Protein AF-A0A9Q8Q3H0-F1 (afdb_monomer_lite)

Radius of gyration: 22.7 Å; chains: 1; bounding box: 38×56×88 Å

Organism: NCBI:txid158849

Structure (mmCIF, N/CA/C/O backbone):
data_AF-A0A9Q8Q3H0-F1
#
_entry.id   AF-A0A9Q8Q3H0-F1
#
loop_
_atom_site.group_PDB
_atom_site.id
_atom_site.type_symbol
_atom_site.label_atom_id
_atom_site.label_alt_id
_atom_site.label_comp_id
_atom_site.label_asym_id
_atom_site.label_entity_id
_atom_site.label_seq_id
_atom_site.pdbx_PDB_ins_code
_atom_site.Cartn_x
_atom_site.Cartn_y
_atom_site.Cartn_z
_atom_site.occupancy
_atom_site.B_iso_or_equiv
_atom_site.auth_seq_id
_atom_site.auth_comp_id
_atom_site.auth_asym_id
_atom_site.auth_atom_id
_atom_site.pdbx_PDB_model_num
ATOM 1 N N . MET A 1 1 ? 12.798 44.091 -53.117 1.00 42.78 1 MET A N 1
ATOM 2 C CA . MET A 1 1 ? 12.498 42.776 -52.511 1.00 42.78 1 MET A CA 1
ATOM 3 C C . MET A 1 1 ? 13.796 41.970 -52.462 1.00 42.78 1 MET A C 1
ATOM 5 O O . MET A 1 1 ? 14.326 41.634 -53.510 1.00 42.78 1 MET A O 1
ATOM 9 N N . LYS A 1 2 ? 14.387 41.772 -51.277 1.00 35.53 2 LYS A N 1
ATOM 10 C CA . LYS A 1 2 ? 15.584 40.936 -51.060 1.00 35.53 2 LYS A CA 1
ATOM 11 C C . LYS A 1 2 ? 15.310 40.082 -49.825 1.00 35.53 2 LYS A C 1
ATOM 13 O O . LYS A 1 2 ? 15.190 40.628 -48.737 1.00 35.53 2 LYS A O 1
ATOM 18 N N . LEU A 1 3 ? 15.187 38.774 -50.014 1.00 43.53 3 LEU A N 1
ATOM 19 C CA . LEU A 1 3 ? 15.157 37.779 -48.945 1.00 43.53 3 LEU A CA 1
ATOM 20 C C . LEU A 1 3 ? 16.551 37.157 -48.869 1.00 43.53 3 LEU A C 1
ATOM 22 O O . LEU A 1 3 ? 17.038 36.614 -49.859 1.00 43.53 3 LEU A O 1
ATOM 26 N N . LYS A 1 4 ? 17.203 37.269 -47.711 1.00 46.66 4 LYS A N 1
ATOM 27 C CA . LYS A 1 4 ? 18.434 36.547 -47.386 1.00 46.66 4 LYS A CA 1
ATOM 28 C C . LYS A 1 4 ? 18.240 35.844 -46.042 1.00 46.66 4 LYS A C 1
ATOM 30 O O . LYS A 1 4 ? 18.245 36.477 -44.996 1.00 46.66 4 LYS A O 1
ATOM 35 N N . ASN A 1 5 ? 17.931 34.552 -46.163 1.00 45.78 5 ASN A N 1
ATOM 36 C CA . ASN A 1 5 ? 18.303 33.433 -45.294 1.00 45.78 5 ASN A CA 1
ATOM 37 C C . ASN A 1 5 ? 18.752 33.748 -43.853 1.00 45.78 5 ASN A C 1
ATOM 39 O O . ASN A 1 5 ? 19.933 33.943 -43.580 1.00 45.78 5 ASN A O 1
ATOM 43 N N . ASN A 1 6 ? 17.816 33.620 -42.908 1.00 42.53 6 ASN A N 1
ATOM 44 C CA . ASN A 1 6 ? 18.158 33.364 -41.511 1.00 42.53 6 ASN A CA 1
ATOM 45 C C . ASN A 1 6 ? 18.652 31.916 -41.376 1.00 42.53 6 ASN A C 1
ATOM 47 O O . ASN A 1 6 ? 17.885 30.969 -41.546 1.00 42.53 6 ASN A O 1
ATOM 51 N N . SER A 1 7 ? 19.939 31.758 -41.074 1.00 42.19 7 SER A N 1
ATOM 52 C CA . SER A 1 7 ? 20.530 30.489 -40.654 1.00 42.19 7 SER A CA 1
ATOM 53 C C . SER A 1 7 ? 19.960 30.104 -39.286 1.00 42.19 7 SER A C 1
ATOM 55 O O . SER A 1 7 ? 20.221 30.781 -38.291 1.00 42.19 7 SER A O 1
ATOM 57 N N . LEU A 1 8 ? 19.153 29.044 -39.227 1.00 47.84 8 LEU A N 1
ATOM 58 C CA . LEU A 1 8 ? 18.731 28.441 -37.966 1.00 47.84 8 LEU A CA 1
ATOM 59 C C . LEU A 1 8 ? 19.857 27.517 -37.497 1.00 47.84 8 LEU A C 1
ATOM 61 O O . LEU A 1 8 ? 20.054 26.438 -38.051 1.00 47.84 8 LEU A O 1
ATOM 65 N N . ASN A 1 9 ? 20.605 27.947 -36.481 1.00 50.81 9 ASN A N 1
ATOM 66 C CA . ASN A 1 9 ? 21.521 27.070 -35.758 1.00 50.81 9 ASN A CA 1
ATOM 67 C C . ASN A 1 9 ? 20.692 26.023 -35.001 1.00 50.81 9 ASN A C 1
ATOM 69 O O . ASN A 1 9 ? 20.228 26.268 -33.890 1.00 50.81 9 ASN A O 1
ATOM 73 N N . ALA A 1 10 ? 20.495 24.856 -35.612 1.00 40.59 10 ALA A N 1
ATOM 74 C CA . ALA A 1 10 ? 19.969 23.677 -34.940 1.00 40.59 10 ALA A CA 1
ATOM 75 C C . ALA A 1 10 ? 21.085 23.051 -34.088 1.00 40.59 10 ALA A C 1
ATOM 77 O O . ALA A 1 10 ? 21.694 22.052 -34.464 1.00 40.59 10 ALA A O 1
ATOM 78 N N . ALA A 1 11 ? 21.388 23.662 -32.941 1.00 46.56 11 ALA A N 1
ATOM 79 C CA . ALA A 1 11 ? 22.095 22.956 -31.882 1.00 46.56 11 ALA A CA 1
ATOM 80 C C . ALA A 1 11 ? 21.116 21.920 -31.317 1.00 46.56 11 ALA A C 1
ATOM 82 O O . ALA A 1 11 ? 20.125 22.269 -30.677 1.00 46.56 11 ALA A O 1
ATOM 83 N N . GLY A 1 12 ? 21.348 20.650 -31.647 1.0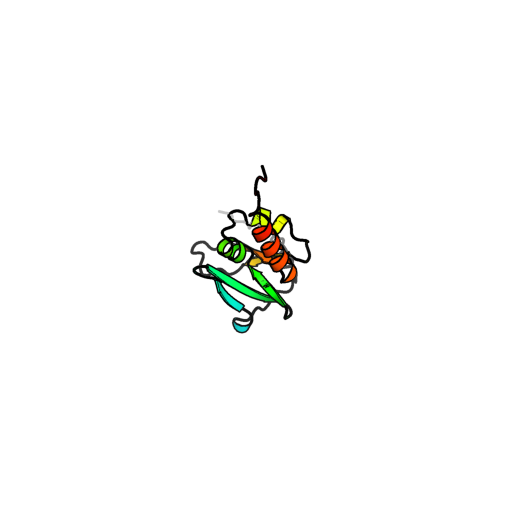0 42.72 12 GLY A N 1
ATOM 84 C CA . GLY A 1 12 ? 20.545 19.540 -31.158 1.00 42.72 12 GLY A CA 1
ATOM 85 C C . GLY A 1 12 ? 20.544 19.524 -29.634 1.00 42.72 12 GLY A C 1
ATOM 86 O O . GLY A 1 12 ? 21.590 19.372 -29.006 1.00 42.72 12 GLY A O 1
ATOM 87 N N . PHE A 1 13 ? 19.366 19.657 -29.035 1.00 47.78 13 PHE A N 1
ATOM 88 C CA . PHE A 1 13 ? 19.184 19.252 -27.653 1.00 47.78 13 PHE A CA 1
ATOM 89 C C . PHE A 1 13 ? 19.207 17.728 -27.655 1.00 47.78 13 PHE A C 1
ATOM 91 O O . PHE A 1 13 ? 18.266 17.087 -28.124 1.00 47.78 13 PHE A O 1
ATOM 98 N N . ALA A 1 14 ? 20.316 17.146 -27.195 1.00 52.56 14 ALA A N 1
ATOM 99 C CA . ALA A 1 14 ? 20.347 15.736 -26.851 1.00 52.56 14 ALA A CA 1
ATOM 100 C C . ALA A 1 14 ? 19.155 15.475 -25.925 1.00 52.56 14 ALA A C 1
ATOM 102 O O . ALA A 1 14 ? 19.041 16.091 -24.863 1.00 52.56 14 ALA A O 1
ATOM 103 N N . HIS A 1 15 ? 18.242 14.608 -26.363 1.00 45.47 15 HIS A N 1
ATOM 104 C CA . HIS A 1 15 ? 17.193 14.085 -25.502 1.00 45.47 15 HIS A CA 1
ATOM 105 C C . HIS A 1 15 ? 17.876 13.584 -24.217 1.00 45.47 15 HIS A C 1
ATOM 107 O O . HIS A 1 15 ? 18.887 12.877 -24.332 1.00 45.47 15 HIS A O 1
ATOM 113 N N . PRO A 1 16 ? 17.407 13.965 -23.013 1.00 48.00 16 PRO A N 1
ATOM 114 C CA . PRO A 1 16 ? 17.986 13.449 -21.783 1.00 48.00 16 PRO A CA 1
ATOM 115 C C . PRO A 1 16 ? 17.954 11.928 -21.880 1.00 48.00 16 PRO A C 1
ATOM 117 O O . PRO A 1 16 ? 16.918 11.361 -22.235 1.00 48.00 16 PRO A O 1
ATOM 120 N N . LYS A 1 17 ? 19.111 11.289 -21.660 1.00 44.69 17 LYS A N 1
ATOM 121 C CA . LYS A 1 17 ? 19.222 9.831 -21.656 1.00 44.69 17 LYS A CA 1
ATOM 122 C C . LYS A 1 17 ? 18.120 9.317 -20.740 1.00 44.69 17 LYS A C 1
ATOM 124 O O . LYS A 1 17 ? 18.145 9.608 -19.546 1.00 44.69 17 LYS A O 1
ATOM 129 N N . PHE A 1 18 ? 17.128 8.649 -21.324 1.00 44.12 18 PHE A N 1
ATOM 130 C CA . PHE A 1 18 ? 16.122 7.927 -20.567 1.00 44.12 18 PHE A CA 1
ATOM 131 C C . PHE A 1 18 ? 16.921 6.918 -19.757 1.00 44.12 18 PHE A C 1
ATOM 133 O O . PHE A 1 18 ? 17.573 6.052 -20.339 1.00 44.12 18 PHE A O 1
ATOM 140 N N . SER A 1 19 ? 17.011 7.148 -18.448 1.00 50.81 19 SER A N 1
ATOM 141 C CA . SER A 1 19 ? 17.683 6.235 -17.541 1.00 50.81 19 SER A CA 1
ATOM 142 C C . SER A 1 19 ? 17.108 4.855 -17.811 1.00 50.81 19 SER A C 1
ATOM 144 O O . SER A 1 19 ? 15.889 4.679 -17.764 1.00 50.81 19 SER A O 1
ATOM 146 N N . GLU A 1 20 ? 17.981 3.907 -18.132 1.00 52.84 20 GLU A N 1
ATOM 147 C CA . GLU A 1 20 ? 17.684 2.479 -18.204 1.00 52.84 20 GLU A CA 1
ATOM 148 C C . GLU A 1 20 ? 17.396 1.962 -16.785 1.00 52.84 20 GLU A C 1
ATOM 150 O O . GLU A 1 20 ? 18.037 1.046 -16.286 1.00 52.84 20 GLU A O 1
ATOM 155 N N . GLU A 1 21 ? 16.448 2.589 -16.091 1.00 59.34 21 GLU A N 1
ATOM 156 C CA . GLU A 1 21 ? 15.786 1.947 -14.973 1.00 59.34 21 GLU A CA 1
ATOM 157 C C . GLU A 1 21 ? 15.003 0.778 -15.573 1.00 59.34 21 GLU A C 1
ATOM 159 O O . GLU A 1 21 ? 14.388 0.949 -16.637 1.00 59.34 21 GLU A O 1
ATOM 164 N N . PRO A 1 22 ? 15.033 -0.410 -14.950 1.00 45.19 22 PRO A N 1
ATOM 165 C CA . PRO A 1 22 ? 14.361 -1.579 -15.482 1.00 45.19 22 PRO A CA 1
ATOM 166 C C . PRO A 1 22 ? 12.887 -1.233 -15.674 1.00 45.19 22 PRO A C 1
ATOM 168 O O . PRO A 1 22 ? 12.137 -1.053 -14.714 1.00 45.19 22 PRO A O 1
ATOM 171 N N . ILE A 1 23 ? 12.470 -1.105 -16.934 1.00 53.09 23 ILE A N 1
ATOM 172 C CA . ILE A 1 23 ? 11.057 -1.032 -17.272 1.00 53.09 23 ILE A CA 1
ATOM 173 C C . ILE A 1 23 ? 10.512 -2.389 -16.845 1.00 53.09 23 ILE A C 1
ATOM 175 O O . ILE A 1 23 ? 10.776 -3.396 -17.500 1.00 53.09 23 ILE A O 1
ATOM 179 N N . LEU A 1 24 ? 9.839 -2.431 -15.695 1.00 56.53 24 LEU A N 1
ATOM 180 C CA . LEU A 1 24 ? 9.236 -3.651 -15.183 1.00 56.53 24 LEU A CA 1
ATOM 181 C C . LEU A 1 24 ? 8.237 -4.140 -16.235 1.00 56.53 24 LEU A C 1
ATOM 183 O O . LEU A 1 24 ? 7.171 -3.549 -16.414 1.00 56.53 24 LEU A O 1
ATOM 187 N N . ASN A 1 25 ? 8.615 -5.181 -16.976 1.00 54.56 25 ASN A N 1
ATOM 188 C CA . ASN A 1 25 ? 7.791 -5.780 -18.017 1.00 54.56 25 ASN A CA 1
ATOM 189 C C . ASN A 1 25 ? 6.743 -6.679 -17.353 1.00 54.56 25 ASN A C 1
ATOM 191 O O . ASN A 1 25 ? 6.867 -7.899 -17.350 1.00 54.56 25 ASN A O 1
ATOM 195 N N . ILE A 1 26 ? 5.763 -6.042 -16.716 1.00 61.66 26 ILE A N 1
ATOM 196 C CA . ILE A 1 26 ? 4.680 -6.696 -15.982 1.00 61.66 26 ILE A CA 1
ATOM 197 C C . ILE A 1 26 ? 3.689 -7.233 -17.017 1.00 61.66 26 ILE A C 1
ATOM 199 O O . ILE A 1 26 ? 3.025 -6.452 -17.705 1.00 61.66 26 ILE A O 1
ATOM 203 N N . ASN A 1 27 ? 3.601 -8.556 -17.153 1.00 68.19 27 ASN A N 1
ATOM 204 C CA . ASN A 1 27 ? 2.562 -9.186 -17.962 1.00 68.19 27 ASN A CA 1
ATOM 205 C C . ASN A 1 27 ? 1.214 -9.104 -17.214 1.00 68.19 27 ASN A C 1
ATOM 207 O O . ASN A 1 27 ? 1.172 -8.948 -15.995 1.00 68.19 27 ASN A O 1
ATOM 211 N N . SER A 1 28 ? 0.091 -9.230 -17.922 1.00 66.88 28 SER A N 1
ATOM 212 C CA . SER A 1 28 ? -1.227 -9.359 -17.291 1.00 66.88 28 SER A CA 1
ATOM 213 C C . SER A 1 28 ? -1.295 -10.546 -16.321 1.00 66.88 28 SER A C 1
ATOM 215 O O . SER A 1 28 ? -2.054 -10.477 -15.360 1.00 66.88 28 SER A O 1
ATOM 217 N N . ASP A 1 29 ? -0.495 -11.594 -16.543 1.00 72.38 29 ASP A N 1
ATOM 218 C CA . ASP A 1 29 ? -0.369 -12.75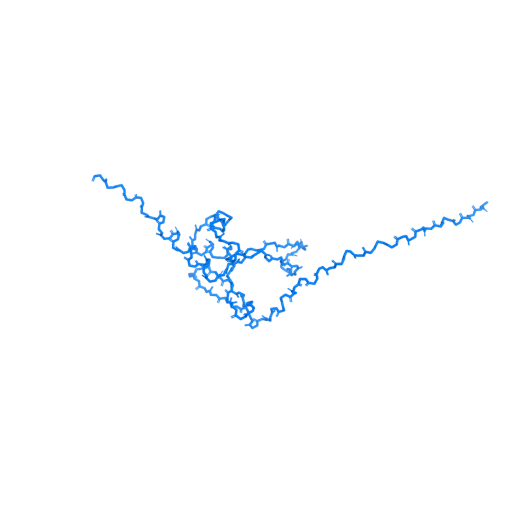1 -15.643 1.00 72.38 29 ASP A CA 1
ATOM 219 C C . ASP A 1 29 ? 0.343 -12.419 -14.314 1.00 72.38 29 ASP A C 1
ATOM 221 O O . ASP A 1 29 ? 0.161 -13.113 -13.315 1.00 72.38 29 ASP A O 1
ATOM 225 N N . ASP A 1 30 ? 1.128 -11.338 -14.275 1.00 78.25 30 ASP A N 1
ATOM 226 C CA . ASP A 1 30 ? 1.864 -10.881 -13.088 1.00 78.25 30 ASP A CA 1
ATOM 227 C C . ASP A 1 30 ? 1.032 -9.944 -12.199 1.00 78.25 30 ASP A C 1
ATOM 229 O O . ASP A 1 30 ? 1.505 -9.462 -11.167 1.00 78.25 30 ASP A O 1
ATOM 233 N N . ILE A 1 31 ? -0.218 -9.674 -12.583 1.00 83.56 31 ILE A N 1
ATOM 234 C CA . ILE A 1 31 ? -1.148 -8.845 -11.823 1.00 83.56 31 ILE A CA 1
ATOM 235 C C . ILE A 1 31 ? -2.206 -9.749 -11.206 1.00 83.56 31 ILE A C 1
ATOM 237 O O . ILE A 1 31 ? -2.933 -10.462 -11.889 1.00 83.56 31 ILE A O 1
ATOM 241 N N . SER A 1 32 ? -2.329 -9.681 -9.887 1.00 83.94 32 SER A N 1
ATOM 242 C CA . SER A 1 32 ? -3.384 -10.348 -9.131 1.00 83.94 32 SER A CA 1
ATOM 243 C C . SER A 1 32 ? -4.255 -9.311 -8.433 1.00 83.94 32 SER A C 1
ATOM 245 O O . SER A 1 32 ? -3.793 -8.234 -8.066 1.00 83.94 32 SER A O 1
ATOM 247 N N . VAL A 1 33 ? -5.537 -9.612 -8.246 1.00 86.06 33 VAL A N 1
ATOM 248 C CA . VAL A 1 33 ? -6.462 -8.739 -7.514 1.00 86.06 33 VAL A CA 1
ATOM 249 C C . VAL A 1 33 ? -7.164 -9.570 -6.461 1.00 86.06 33 VAL A C 1
ATOM 251 O O . VAL A 1 33 ? -7.795 -10.574 -6.784 1.00 86.06 33 VAL A O 1
ATOM 254 N N . ILE A 1 34 ? -7.072 -9.137 -5.209 1.00 85.69 34 ILE A N 1
ATOM 255 C CA . ILE A 1 34 ? -7.842 -9.712 -4.110 1.00 85.69 34 ILE A CA 1
ATOM 256 C C . ILE A 1 34 ? -9.010 -8.784 -3.786 1.00 85.69 34 ILE A C 1
ATOM 258 O O . ILE A 1 34 ? -8.898 -7.560 -3.874 1.00 85.69 34 ILE A O 1
ATOM 262 N N . ARG A 1 35 ? -10.153 -9.372 -3.440 1.00 84.69 35 ARG A N 1
ATOM 263 C CA . ARG A 1 35 ? -11.334 -8.634 -2.989 1.00 84.69 35 ARG A CA 1
ATOM 264 C C . ARG A 1 35 ? -11.478 -8.827 -1.491 1.00 84.69 35 ARG A C 1
ATOM 266 O O . ARG A 1 35 ? -11.571 -9.962 -1.032 1.00 84.69 35 ARG A O 1
ATOM 273 N N . PHE A 1 36 ? -11.477 -7.724 -0.761 1.00 78.75 36 PHE A N 1
ATOM 274 C CA . PHE A 1 36 ? -11.744 -7.681 0.664 1.00 78.75 36 PHE A CA 1
ATOM 275 C C . PHE A 1 36 ? -13.010 -6.856 0.870 1.00 78.75 36 PHE A C 1
ATOM 277 O O . PHE A 1 36 ? -12.997 -5.647 0.654 1.00 78.75 36 PHE A O 1
ATOM 284 N N . GLU A 1 37 ? -14.107 -7.530 1.215 1.00 80.94 37 GLU A N 1
ATOM 285 C CA . GLU A 1 37 ? -15.444 -6.927 1.267 1.00 80.94 37 GLU A CA 1
ATOM 286 C C . GLU A 1 37 ? -15.795 -6.224 -0.063 1.00 80.94 37 GLU A C 1
ATOM 288 O O . GLU A 1 37 ? -15.826 -6.880 -1.107 1.00 80.94 37 GLU A O 1
ATOM 293 N N . ASP A 1 38 ? -16.025 -4.908 -0.044 1.00 82.44 38 ASP A N 1
ATOM 294 C CA . ASP A 1 38 ? -16.294 -4.086 -1.236 1.00 82.44 38 ASP A CA 1
ATOM 295 C C . ASP A 1 38 ? -15.021 -3.423 -1.812 1.00 82.44 38 ASP A C 1
ATOM 297 O O . ASP A 1 38 ? -15.059 -2.663 -2.780 1.00 82.44 38 ASP A O 1
ATOM 301 N N . VAL A 1 39 ? -13.845 -3.712 -1.243 1.00 83.62 39 VAL A N 1
ATOM 302 C CA . VAL A 1 39 ? -12.577 -3.107 -1.661 1.00 83.62 39 VAL A CA 1
ATOM 303 C C . VAL A 1 39 ? -11.730 -4.082 -2.474 1.00 83.62 39 VAL A C 1
ATOM 305 O O . VAL A 1 39 ? -11.522 -5.241 -2.119 1.00 83.62 39 VAL A O 1
ATOM 308 N N . GLN A 1 40 ? -11.207 -3.596 -3.599 1.00 87.12 40 GLN A N 1
ATOM 309 C CA . GLN A 1 40 ? -10.285 -4.339 -4.455 1.00 87.12 40 GLN A CA 1
ATOM 310 C C . GLN A 1 40 ? -8.851 -3.919 -4.148 1.00 87.12 40 GLN A C 1
ATOM 312 O O . GLN A 1 40 ? -8.514 -2.746 -4.290 1.00 87.12 40 GLN A O 1
ATOM 317 N N . VAL A 1 41 ? -8.004 -4.880 -3.781 1.00 87.19 41 VAL A N 1
ATOM 318 C CA . VAL A 1 41 ? -6.569 -4.671 -3.576 1.00 87.19 41 VAL A CA 1
ATOM 319 C C . VAL A 1 41 ? -5.804 -5.306 -4.723 1.00 87.19 41 VAL A C 1
ATOM 321 O O . VAL A 1 41 ? -5.859 -6.518 -4.939 1.00 87.19 41 VAL A O 1
ATOM 324 N N . ARG A 1 42 ? -5.086 -4.472 -5.474 1.00 89.00 42 ARG A N 1
ATOM 325 C CA . ARG A 1 42 ? -4.229 -4.922 -6.570 1.00 89.00 42 ARG A CA 1
ATOM 326 C C . ARG A 1 42 ? -2.849 -5.313 -6.050 1.00 89.00 42 ARG A C 1
ATOM 328 O O . ARG A 1 42 ? -2.256 -4.620 -5.220 1.00 89.00 42 ARG A O 1
ATOM 335 N N . ILE A 1 43 ? -2.349 -6.408 -6.601 1.00 88.62 43 ILE A N 1
ATOM 336 C CA . ILE A 1 43 ? -1.058 -7.015 -6.316 1.00 88.62 43 ILE A CA 1
ATOM 337 C C . ILE A 1 43 ? -0.298 -7.099 -7.634 1.00 88.62 43 ILE A C 1
ATOM 339 O O . ILE A 1 43 ? -0.826 -7.569 -8.641 1.00 88.62 43 ILE A O 1
ATOM 343 N N . VAL A 1 44 ? 0.939 -6.630 -7.624 1.00 87.25 44 VAL A N 1
ATOM 344 C CA . VAL A 1 44 ? 1.853 -6.672 -8.759 1.00 87.25 44 VAL A CA 1
ATOM 345 C C . VAL A 1 44 ? 3.013 -7.573 -8.382 1.00 87.25 44 VAL A C 1
ATOM 347 O O . VAL A 1 44 ? 3.641 -7.371 -7.347 1.00 87.25 44 VAL A O 1
ATOM 350 N N . LYS A 1 45 ? 3.313 -8.561 -9.215 1.00 86.12 45 LYS A N 1
ATOM 351 C CA . LYS A 1 45 ? 4.480 -9.416 -9.045 1.00 86.12 45 LYS A CA 1
ATOM 352 C C . LYS A 1 45 ? 5.688 -8.747 -9.696 1.00 86.12 45 LYS A C 1
ATOM 354 O O . LYS A 1 45 ? 5.693 -8.482 -10.894 1.00 86.12 45 LYS A O 1
ATOM 359 N N . ILE A 1 46 ? 6.706 -8.450 -8.898 1.00 84.31 46 ILE A N 1
ATOM 360 C CA . ILE A 1 46 ? 7.956 -7.822 -9.337 1.00 84.31 46 ILE A CA 1
ATOM 361 C C . ILE A 1 46 ? 9.088 -8.720 -8.855 1.00 84.31 46 ILE A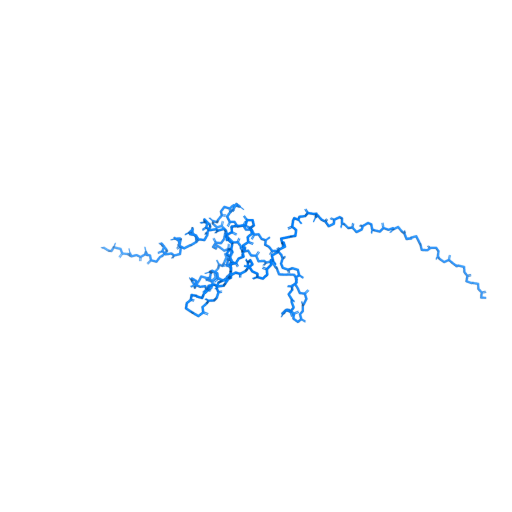 C 1
ATOM 363 O O . ILE A 1 46 ? 9.155 -9.023 -7.671 1.00 84.31 46 ILE A O 1
ATOM 367 N N . ASN A 1 47 ? 9.965 -9.172 -9.756 1.00 83.44 47 ASN A N 1
ATOM 368 C CA . ASN A 1 47 ? 11.070 -10.088 -9.423 1.00 83.44 47 ASN A CA 1
ATOM 369 C C . ASN A 1 47 ? 10.618 -11.356 -8.673 1.00 83.44 47 ASN A C 1
ATOM 371 O O . ASN A 1 47 ? 11.285 -11.824 -7.759 1.00 83.44 47 ASN A O 1
ATOM 375 N N . ASN A 1 48 ? 9.469 -11.909 -9.060 1.00 83.75 48 ASN A N 1
ATOM 376 C CA . ASN A 1 48 ? 8.801 -13.032 -8.399 1.00 83.75 48 ASN A CA 1
ATOM 377 C C . ASN A 1 48 ? 8.254 -12.769 -6.986 1.00 83.75 48 ASN A C 1
ATOM 379 O O . ASN A 1 48 ? 7.664 -13.682 -6.410 1.00 83.75 48 ASN A O 1
ATOM 383 N N . GLU A 1 49 ? 8.343 -11.543 -6.480 1.00 86.88 49 GLU A N 1
ATOM 384 C CA . GLU A 1 49 ? 7.810 -11.150 -5.178 1.00 86.88 49 GLU A CA 1
ATOM 385 C C . GLU A 1 49 ? 6.510 -10.345 -5.327 1.00 86.88 49 GLU A C 1
ATOM 387 O O . GLU A 1 49 ? 6.370 -9.561 -6.273 1.00 86.88 49 GLU A O 1
ATOM 392 N N . PRO A 1 50 ? 5.529 -10.529 -4.428 1.00 88.44 50 PRO A N 1
ATOM 393 C CA . PRO A 1 50 ? 4.284 -9.777 -4.459 1.00 88.44 50 PRO A CA 1
ATOM 394 C C . PRO A 1 50 ? 4.458 -8.378 -3.856 1.00 88.44 50 PRO A C 1
ATOM 396 O O . PRO A 1 50 ? 4.946 -8.211 -2.740 1.00 88.44 50 PRO A O 1
ATOM 399 N N . TRP A 1 51 ? 3.970 -7.374 -4.577 1.00 89.81 51 TRP A N 1
ATOM 400 C CA . TRP A 1 51 ? 3.896 -5.991 -4.125 1.00 89.81 51 TRP A CA 1
ATOM 401 C C . TRP A 1 51 ? 2.457 -5.494 -4.146 1.00 89.81 51 TRP A C 1
ATOM 403 O O . TRP A 1 51 ? 1.722 -5.695 -5.110 1.00 89.81 51 TRP A O 1
ATOM 413 N N . PHE A 1 52 ? 2.055 -4.796 -3.094 1.00 90.94 52 PHE A N 1
ATOM 414 C CA . PHE A 1 52 ? 0.678 -4.373 -2.864 1.00 90.94 52 PHE A CA 1
ATOM 415 C C . PHE A 1 52 ? 0.531 -2.871 -3.069 1.00 90.94 52 PHE A C 1
ATOM 417 O O . PHE A 1 52 ? 1.375 -2.095 -2.627 1.00 90.94 52 PHE A O 1
ATOM 424 N N . ILE A 1 53 ? -0.558 -2.420 -3.692 1.00 89.38 53 ILE A N 1
ATOM 425 C CA . ILE A 1 53 ? -0.796 -0.980 -3.858 1.00 89.38 53 ILE A CA 1
ATOM 426 C C . ILE A 1 53 ? -1.248 -0.365 -2.526 1.00 89.38 53 ILE A C 1
ATOM 428 O O . ILE A 1 53 ? -2.327 -0.671 -2.021 1.00 89.38 53 ILE A O 1
ATOM 432 N N . ALA A 1 54 ? -0.453 0.563 -1.981 1.00 88.56 54 ALA A N 1
ATOM 433 C CA . ALA A 1 54 ? -0.682 1.167 -0.663 1.00 88.56 54 ALA A CA 1
ATOM 434 C C . ALA A 1 54 ? -2.039 1.878 -0.552 1.00 88.56 54 ALA A C 1
ATOM 436 O O . ALA A 1 54 ? -2.675 1.863 0.501 1.00 88.56 54 ALA A O 1
ATOM 437 N N . THR A 1 55 ? -2.475 2.525 -1.634 1.00 86.94 55 THR A N 1
ATOM 438 C CA . THR A 1 55 ? -3.763 3.225 -1.688 1.00 86.94 55 THR A CA 1
ATOM 439 C C . THR A 1 55 ? -4.927 2.254 -1.538 1.00 86.94 55 THR A C 1
ATOM 441 O O . THR A 1 55 ? -5.823 2.509 -0.737 1.00 86.94 55 THR A O 1
ATOM 444 N N . ASP A 1 56 ? -4.883 1.128 -2.251 1.00 88.25 56 ASP A N 1
ATOM 445 C CA . ASP A 1 56 ? -5.930 0.113 -2.193 1.00 88.25 56 ASP A CA 1
ATOM 446 C C . ASP A 1 56 ? -5.969 -0.535 -0.797 1.00 88.25 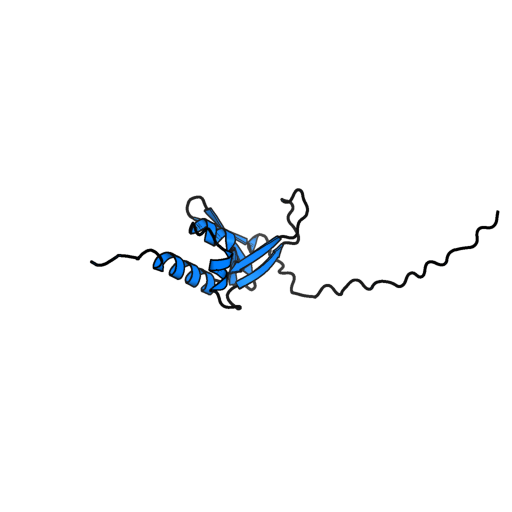56 ASP A C 1
ATOM 448 O O . ASP A 1 56 ? -7.037 -0.694 -0.212 1.00 88.25 56 ASP A O 1
ATOM 452 N N . LEU A 1 57 ? -4.794 -0.811 -0.214 1.00 86.44 57 LEU A N 1
ATOM 453 C CA . LEU A 1 57 ? -4.658 -1.316 1.156 1.00 86.44 57 LEU A CA 1
ATOM 454 C C . LEU A 1 57 ? -5.265 -0.377 2.200 1.00 86.44 57 LEU A C 1
ATOM 456 O O . LEU A 1 57 ? -6.011 -0.808 3.073 1.00 86.44 57 LEU A O 1
ATOM 460 N N . CYS A 1 58 ? -4.955 0.917 2.117 1.00 84.75 58 CYS A N 1
ATOM 461 C CA . CYS A 1 58 ? -5.502 1.897 3.052 1.00 84.75 58 CYS A CA 1
ATOM 462 C C . CYS A 1 58 ? -7.015 2.045 2.888 1.00 84.75 58 CYS A C 1
ATOM 464 O O . CYS A 1 58 ? -7.704 2.229 3.885 1.00 84.75 58 CYS A O 1
ATOM 466 N N . SER A 1 59 ? -7.526 1.929 1.659 1.00 84.88 59 SER A N 1
ATOM 467 C CA . SER A 1 59 ? -8.966 1.919 1.404 1.00 84.88 59 SER A CA 1
ATOM 468 C C . SER A 1 59 ? -9.641 0.691 2.018 1.00 84.88 59 SER A C 1
ATOM 470 O O . SER A 1 59 ? -10.722 0.829 2.575 1.00 84.88 59 SER A O 1
ATOM 472 N N . ALA A 1 60 ? -9.006 -0.485 1.946 1.00 85.19 60 ALA A N 1
ATOM 473 C CA . ALA A 1 60 ? -9.536 -1.732 2.507 1.00 85.19 60 ALA A CA 1
ATOM 474 C C . ALA A 1 60 ? -9.539 -1.736 4.041 1.00 85.19 60 ALA A C 1
ATOM 476 O O . ALA A 1 60 ? -10.351 -2.410 4.659 1.00 85.19 60 ALA A O 1
ATOM 477 N N . LEU A 1 61 ? -8.628 -0.976 4.648 1.00 79.69 61 LEU A N 1
ATOM 478 C CA . LEU A 1 61 ? -8.467 -0.859 6.097 1.00 79.69 61 LEU A CA 1
ATOM 479 C C . LEU A 1 61 ? -9.098 0.430 6.659 1.00 79.69 61 LEU A C 1
ATOM 481 O O . LEU A 1 61 ? -8.763 0.832 7.770 1.00 79.69 61 LEU A O 1
ATOM 485 N N . GLU A 1 62 ? -9.947 1.105 5.873 1.00 78.06 62 GLU A N 1
ATOM 486 C CA . GLU A 1 62 ? -10.648 2.356 6.222 1.00 78.06 62 GLU A CA 1
ATOM 487 C C . GLU A 1 62 ? -9.739 3.488 6.746 1.00 78.06 62 GLU A C 1
ATOM 489 O O . GLU A 1 62 ? -10.160 4.409 7.452 1.00 78.06 62 GLU A O 1
ATOM 494 N N . GLN A 1 63 ? -8.459 3.470 6.373 1.00 74.06 63 GLN A N 1
ATOM 495 C CA . GLN A 1 63 ? -7.489 4.459 6.816 1.00 74.06 63 GLN A CA 1
ATOM 496 C C . GLN A 1 63 ? -7.405 5.613 5.825 1.00 74.06 63 GLN A C 1
ATOM 498 O O . GLN A 1 63 ? -6.855 5.504 4.730 1.00 74.06 63 GLN A O 1
ATOM 503 N N . SER A 1 64 ? -7.850 6.784 6.271 1.00 69.81 64 SER A N 1
ATOM 504 C CA . SER A 1 64 ? -7.940 7.997 5.451 1.00 69.81 64 SER A CA 1
ATOM 505 C C . SER A 1 64 ? -6.597 8.595 5.010 1.00 69.81 64 SER A C 1
ATOM 507 O O . SER A 1 64 ? -6.560 9.395 4.078 1.00 69.81 64 SER A O 1
ATOM 509 N N . ASN A 1 65 ? -5.480 8.241 5.656 1.00 79.19 65 ASN A N 1
ATOM 510 C CA . ASN A 1 65 ? -4.178 8.848 5.375 1.00 79.19 65 ASN A CA 1
ATOM 511 C C . ASN A 1 65 ? -3.116 7.819 4.974 1.00 79.19 65 ASN A C 1
ATOM 513 O O . ASN A 1 65 ? -2.288 7.405 5.792 1.00 79.19 65 ASN A O 1
ATOM 517 N N . THR A 1 66 ? -3.108 7.470 3.685 1.00 81.38 66 THR A N 1
ATOM 518 C CA . THR A 1 66 ? -2.090 6.604 3.075 1.00 81.38 66 THR A CA 1
ATOM 519 C C . THR A 1 66 ? -0.684 7.152 3.287 1.00 81.38 66 THR A C 1
ATOM 521 O O . THR A 1 66 ? 0.185 6.418 3.737 1.00 81.38 66 THR A O 1
ATOM 524 N N . ALA A 1 67 ? -0.448 8.450 3.059 1.00 80.94 67 ALA A N 1
ATOM 525 C CA . ALA A 1 67 ? 0.886 9.046 3.185 1.00 80.94 67 ALA A CA 1
ATOM 526 C C . ALA A 1 67 ? 1.474 8.886 4.598 1.00 80.94 67 ALA A C 1
ATOM 528 O O . ALA A 1 67 ? 2.652 8.569 4.757 1.00 80.94 67 ALA A O 1
ATOM 529 N N . LYS A 1 68 ? 0.646 9.054 5.635 1.00 83.06 68 LYS A N 1
ATOM 530 C CA . LYS A 1 68 ? 1.039 8.818 7.030 1.00 83.06 68 LYS A CA 1
ATOM 531 C C . LYS A 1 68 ? 1.300 7.338 7.306 1.00 83.06 68 LYS A C 1
ATOM 533 O O . LYS A 1 68 ? 2.213 7.036 8.068 1.00 83.06 68 LYS A O 1
ATOM 538 N N . ALA A 1 69 ? 0.512 6.446 6.710 1.00 81.38 69 ALA A N 1
ATOM 539 C CA . ALA A 1 69 ? 0.678 5.006 6.861 1.00 81.38 69 ALA A CA 1
ATOM 540 C C . ALA A 1 69 ? 2.020 4.540 6.271 1.00 81.38 69 ALA A C 1
ATOM 542 O O . ALA A 1 69 ? 2.808 3.917 6.978 1.00 81.38 69 ALA A O 1
ATOM 543 N N . VAL A 1 70 ? 2.344 4.945 5.035 1.00 85.12 70 VAL A N 1
ATOM 544 C CA . VAL A 1 70 ? 3.602 4.538 4.382 1.00 85.12 70 VAL A CA 1
ATOM 545 C C . VAL A 1 70 ? 4.837 5.232 4.968 1.00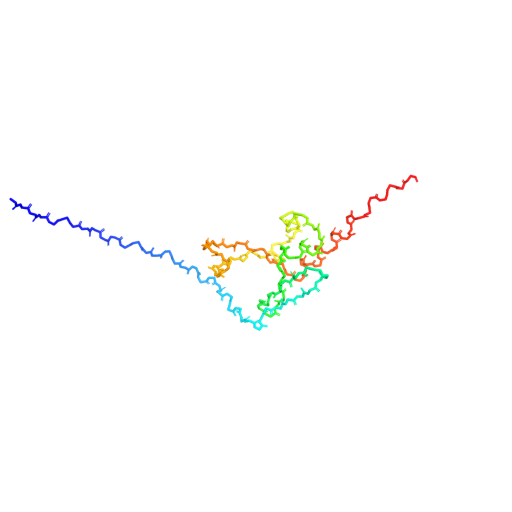 85.12 70 VAL A C 1
ATOM 547 O O . VAL A 1 70 ? 5.944 4.717 4.864 1.00 85.12 70 VAL A O 1
ATOM 550 N N . LYS A 1 71 ? 4.689 6.398 5.614 1.00 85.94 71 LYS A N 1
ATOM 551 C CA . LYS A 1 71 ? 5.821 7.098 6.251 1.00 85.94 71 LYS A CA 1
ATOM 552 C C . LYS A 1 71 ? 6.493 6.267 7.352 1.00 85.94 71 LYS A C 1
ATOM 554 O O . LYS A 1 71 ? 7.662 6.493 7.637 1.00 85.94 71 LYS A O 1
ATOM 559 N N . GLY A 1 72 ? 5.754 5.356 7.985 1.00 82.75 72 GLY A N 1
ATOM 560 C CA . GLY A 1 72 ? 6.283 4.467 9.021 1.00 82.75 72 GLY A CA 1
ATOM 561 C C . GLY A 1 72 ? 6.975 3.211 8.491 1.00 82.75 72 GLY A C 1
ATOM 562 O O . GLY A 1 72 ? 7.372 2.391 9.311 1.00 82.75 72 GLY A O 1
ATOM 563 N N . LEU A 1 73 ? 7.061 3.045 7.169 1.00 86.62 73 LEU A N 1
ATOM 564 C CA . LEU A 1 73 ? 7.734 1.925 6.522 1.00 86.62 73 LEU A CA 1
ATOM 565 C C . LEU A 1 73 ? 9.165 2.291 6.141 1.00 86.62 73 LEU A C 1
ATOM 567 O O . LEU A 1 73 ? 9.440 3.439 5.756 1.00 86.62 73 LEU A O 1
ATOM 571 N N . ASP A 1 74 ? 10.036 1.291 6.211 1.00 86.62 74 ASP A N 1
ATOM 572 C CA . ASP A 1 74 ? 11.430 1.412 5.805 1.00 86.62 74 ASP A CA 1
ATOM 573 C C . ASP A 1 74 ? 11.530 1.570 4.274 1.00 86.62 74 ASP A C 1
ATOM 575 O O . ASP A 1 74 ? 10.553 1.396 3.535 1.00 86.62 74 ASP A O 1
ATOM 579 N N . ASP A 1 75 ? 12.684 2.016 3.781 1.00 86.38 75 ASP A N 1
ATOM 580 C CA . ASP A 1 75 ? 12.850 2.357 2.361 1.00 86.38 75 ASP A CA 1
ATOM 581 C C . ASP A 1 75 ? 12.906 1.123 1.445 1.00 86.38 75 ASP A C 1
ATOM 583 O O . ASP A 1 75 ? 12.594 1.234 0.264 1.00 86.38 75 ASP A O 1
ATOM 587 N N . ASP A 1 76 ? 13.231 -0.053 1.983 1.00 86.62 76 ASP A N 1
ATOM 588 C CA . ASP A 1 76 ? 13.156 -1.347 1.296 1.00 86.62 76 ASP A CA 1
ATOM 589 C C . ASP A 1 76 ? 11.729 -1.921 1.247 1.00 86.62 76 ASP A C 1
ATOM 591 O O . ASP A 1 76 ? 11.427 -2.795 0.436 1.00 86.62 76 ASP A O 1
ATOM 595 N N . GLU A 1 77 ? 10.818 -1.400 2.071 1.00 88.81 77 GLU A N 1
ATOM 596 C CA . GLU A 1 77 ? 9.447 -1.906 2.194 1.00 88.81 77 GLU A CA 1
ATOM 597 C C . GLU A 1 77 ? 8.438 -1.148 1.338 1.00 88.81 77 GLU A C 1
ATOM 599 O O . GLU A 1 77 ? 7.276 -1.549 1.232 1.00 88.81 77 GLU A O 1
ATOM 604 N N . LYS A 1 78 ? 8.854 -0.033 0.736 1.00 88.81 78 LYS A N 1
ATOM 605 C CA . LYS A 1 78 ? 8.002 0.815 -0.094 1.00 88.81 78 LYS A CA 1
ATOM 606 C C . LYS A 1 78 ? 8.737 1.215 -1.364 1.00 88.81 78 LYS A C 1
ATOM 608 O O . LYS A 1 78 ? 9.892 1.617 -1.340 1.00 88.81 78 LYS A O 1
ATOM 613 N N . MET A 1 79 ? 8.024 1.213 -2.479 1.00 86.75 79 MET A N 1
ATOM 614 C CA . MET A 1 79 ? 8.545 1.701 -3.749 1.00 86.75 79 MET A CA 1
ATOM 615 C C . MET A 1 79 ? 7.536 2.648 -4.388 1.00 86.75 79 MET A C 1
ATOM 617 O O . MET A 1 79 ? 6.327 2.422 -4.346 1.00 86.75 79 MET A O 1
ATOM 621 N N . THR A 1 80 ? 8.019 3.745 -4.972 1.00 85.44 80 THR A N 1
ATOM 622 C CA . THR A 1 80 ? 7.163 4.657 -5.739 1.00 85.44 80 THR A CA 1
ATOM 623 C C . THR A 1 80 ? 7.240 4.284 -7.207 1.00 85.44 80 THR A C 1
ATOM 625 O O . THR A 1 80 ? 8.263 4.494 -7.852 1.00 85.44 80 THR A O 1
ATOM 628 N N . VAL A 1 81 ? 6.143 3.763 -7.746 1.00 80.44 81 VAL A N 1
ATOM 629 C CA . VAL A 1 81 ? 6.030 3.421 -9.161 1.00 80.44 81 VAL A CA 1
ATOM 630 C C . VAL A 1 81 ? 5.292 4.528 -9.891 1.00 80.44 81 VAL A C 1
ATOM 632 O O . VAL A 1 81 ? 4.270 5.050 -9.444 1.00 80.44 81 VAL A O 1
ATOM 635 N N . THR A 1 82 ? 5.827 4.893 -11.047 1.00 74.56 82 THR A N 1
ATOM 636 C CA . THR A 1 82 ? 5.222 5.887 -11.923 1.00 74.56 82 THR A CA 1
ATOM 637 C C . THR A 1 82 ? 4.465 5.170 -13.033 1.00 74.56 82 THR A C 1
ATOM 639 O O . THR A 1 82 ? 5.073 4.511 -13.870 1.00 74.56 82 THR A O 1
ATOM 642 N N . LEU A 1 83 ? 3.138 5.302 -13.055 1.00 65.56 83 LEU A N 1
ATOM 643 C CA . LEU A 1 83 ? 2.321 4.816 -14.1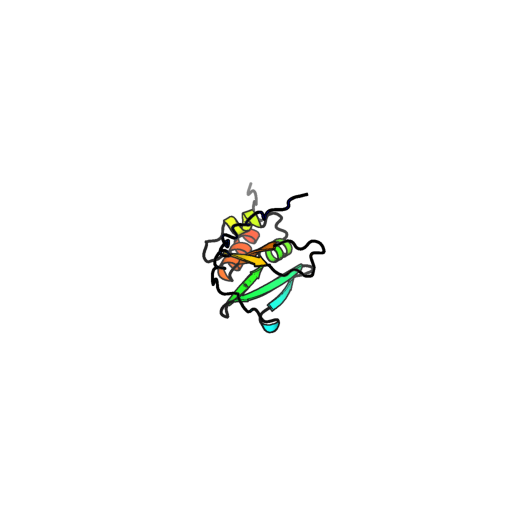61 1.00 65.56 83 LEU A CA 1
ATOM 644 C C . LEU A 1 83 ? 2.336 5.850 -15.285 1.00 65.56 83 LEU A C 1
ATOM 646 O O . LEU A 1 83 ? 1.695 6.901 -15.197 1.00 65.56 83 LEU A O 1
ATOM 650 N N . SER A 1 84 ? 3.079 5.536 -16.339 1.00 56.47 84 SER A N 1
ATOM 651 C CA . SER A 1 84 ? 3.185 6.331 -17.565 1.00 56.47 84 SER A CA 1
ATOM 652 C C . SER A 1 84 ? 2.046 6.063 -18.558 1.00 56.47 84 SER A C 1
ATOM 654 O O . SER A 1 84 ? 1.802 6.896 -19.426 1.00 56.47 84 SER A O 1
ATOM 656 N N . TYR A 1 85 ? 1.298 4.962 -18.411 1.00 49.47 85 TYR A N 1
ATOM 657 C CA . TYR A 1 85 ? 0.206 4.593 -19.317 1.00 49.47 85 TYR A CA 1
ATOM 658 C C . TYR A 1 85 ? -1.110 4.401 -18.554 1.00 49.47 85 TYR A C 1
ATOM 660 O O . TYR A 1 85 ? -1.399 3.334 -18.019 1.00 49.47 85 TYR A O 1
ATOM 668 N N . SER A 1 86 ? -1.930 5.450 -18.475 1.00 43.22 86 SER A N 1
ATOM 669 C CA . SER A 1 86 ? -3.320 5.331 -18.027 1.00 43.22 86 SER A CA 1
ATOM 670 C C . SER A 1 86 ? -4.241 5.684 -19.187 1.00 43.22 86 SER A C 1
ATOM 672 O O . SER A 1 86 ? -4.505 6.856 -19.434 1.00 43.22 86 SER A O 1
ATOM 674 N N . GLN A 1 87 ? -4.772 4.668 -19.874 1.00 47.22 87 GLN A N 1
ATOM 675 C CA . GLN A 1 87 ? -5.859 4.844 -20.853 1.00 47.22 87 GLN A CA 1
ATOM 676 C C . GLN A 1 87 ? -7.174 5.315 -20.195 1.00 47.22 87 GLN A C 1
ATOM 678 O O . GLN A 1 87 ? -8.112 5.699 -20.881 1.00 47.22 87 GLN A O 1
ATOM 683 N N . VAL A 1 88 ? -7.242 5.305 -18.857 1.00 48.06 88 VAL A N 1
ATOM 684 C CA . VAL A 1 88 ? -8.415 5.712 -18.061 1.00 48.06 88 VAL A CA 1
ATOM 685 C C . VAL A 1 88 ? -8.353 7.191 -17.658 1.00 48.06 88 VAL A C 1
ATOM 687 O O . VAL A 1 88 ? -9.333 7.757 -17.179 1.00 48.06 88 VAL A O 1
ATOM 690 N N . ALA A 1 89 ? -7.221 7.867 -17.865 1.00 45.84 89 ALA A N 1
ATOM 691 C CA . ALA A 1 89 ? -7.196 9.313 -17.766 1.00 45.84 89 ALA A CA 1
ATOM 692 C C . ALA A 1 89 ? -7.629 9.891 -19.117 1.00 45.84 89 ALA A C 1
ATOM 694 O O . ALA A 1 89 ? -6.798 10.067 -20.003 1.00 45.84 89 ALA A O 1
ATOM 695 N N . SER A 1 90 ? -8.884 10.337 -19.230 1.00 49.38 90 SER A N 1
ATOM 696 C CA . SER A 1 90 ? -9.302 11.303 -20.267 1.00 49.38 90 SER A CA 1
ATOM 697 C C . SER A 1 90 ? -8.429 12.579 -20.310 1.00 49.38 90 SER A C 1
ATOM 699 O O . SER A 1 90 ? -8.650 13.436 -21.153 1.00 49.38 90 SER A O 1
ATOM 701 N N . HIS A 1 91 ? -7.431 12.706 -19.423 1.00 47.09 91 HIS A N 1
ATOM 702 C CA . HIS A 1 91 ? -6.481 13.809 -19.316 1.00 47.09 91 HIS A CA 1
ATOM 703 C C . HIS A 1 91 ? -5.046 13.336 -18.986 1.00 47.09 91 HIS A C 1
ATOM 705 O O . HIS A 1 91 ? -4.422 13.896 -18.093 1.00 47.09 91 HIS A O 1
ATOM 711 N N . GLY A 1 92 ? -4.542 12.271 -19.631 1.00 48.66 92 GLY A N 1
ATOM 712 C CA . GLY A 1 92 ? -3.105 12.031 -19.902 1.00 48.66 92 GLY A CA 1
ATOM 713 C C . GLY A 1 92 ? -2.065 12.354 -18.811 1.00 48.66 92 GLY A C 1
ATOM 714 O O . GLY A 1 92 ? -0.988 12.854 -19.127 1.00 48.66 92 GLY A O 1
ATOM 715 N N . GLY A 1 93 ? -2.377 12.121 -17.536 1.00 57.69 93 GLY A N 1
ATOM 716 C CA . GLY A 1 93 ? -1.517 12.490 -16.415 1.00 57.69 93 GLY A CA 1
ATOM 717 C C . GLY A 1 93 ? -0.704 11.309 -15.900 1.00 57.69 93 GLY A C 1
ATOM 718 O O . GLY A 1 93 ? -1.254 10.241 -15.629 1.00 57.69 93 GLY A O 1
ATOM 719 N N . VAL A 1 94 ? 0.596 11.526 -15.702 1.00 62.91 94 VAL A N 1
ATOM 720 C CA . VAL A 1 94 ? 1.482 10.590 -15.006 1.00 62.91 94 VAL A CA 1
ATOM 721 C C . VAL A 1 94 ? 1.025 10.459 -13.549 1.00 62.91 94 VAL A C 1
ATOM 723 O O . VAL A 1 94 ? 1.005 11.445 -12.811 1.00 62.91 94 VAL A O 1
ATOM 726 N N . ARG A 1 95 ? 0.659 9.248 -13.115 1.00 67.62 95 ARG A N 1
ATOM 727 C CA . ARG A 1 95 ? 0.253 8.981 -11.725 1.00 67.62 95 ARG A CA 1
ATOM 728 C C . ARG A 1 95 ? 1.380 8.284 -10.975 1.00 67.62 95 ARG A C 1
ATOM 730 O O . ARG A 1 95 ? 1.844 7.230 -11.397 1.00 67.62 95 ARG A O 1
ATOM 737 N N . LYS A 1 96 ? 1.795 8.862 -9.846 1.00 79.44 96 LYS A N 1
ATOM 738 C CA . LYS A 1 96 ? 2.706 8.213 -8.898 1.00 79.44 96 LYS A CA 1
ATOM 739 C C . LYS A 1 96 ? 1.881 7.379 -7.926 1.00 79.44 96 LYS A C 1
ATOM 741 O O . LYS A 1 96 ? 1.003 7.917 -7.254 1.00 79.44 96 LYS A O 1
ATOM 746 N N . LEU A 1 97 ? 2.152 6.085 -7.876 1.00 83.94 97 LEU A N 1
ATOM 747 C CA . LEU A 1 97 ? 1.578 5.154 -6.917 1.00 83.94 97 LEU A CA 1
ATOM 748 C C . LEU A 1 97 ? 2.673 4.677 -5.977 1.00 83.94 97 LEU A C 1
ATOM 750 O O . LEU A 1 97 ? 3.828 4.539 -6.371 1.00 83.94 97 LEU A O 1
ATOM 754 N N . ILE A 1 98 ? 2.293 4.405 -4.738 1.00 88.38 98 ILE A N 1
ATOM 755 C CA . ILE A 1 98 ? 3.176 3.761 -3.778 1.00 88.38 98 ILE A CA 1
ATOM 756 C C . ILE A 1 98 ? 2.755 2.302 -3.695 1.00 88.38 98 ILE A C 1
ATOM 758 O O . ILE A 1 98 ? 1.577 2.007 -3.472 1.00 88.38 98 ILE A O 1
ATOM 762 N N . ILE A 1 99 ? 3.716 1.411 -3.885 1.00 90.38 99 ILE A N 1
ATOM 763 C CA . ILE A 1 99 ? 3.562 -0.015 -3.647 1.00 90.38 99 ILE A CA 1
ATOM 764 C C . ILE A 1 99 ? 4.374 -0.415 -2.418 1.00 90.38 99 ILE A C 1
ATOM 766 O O . ILE A 1 99 ? 5.342 0.257 -2.061 1.00 90.38 99 ILE A O 1
ATOM 770 N N . VAL A 1 100 ? 3.952 -1.485 -1.764 1.00 91.88 100 VAL A N 1
ATOM 771 C CA . VAL A 1 100 ? 4.491 -1.958 -0.491 1.00 91.88 100 VAL A CA 1
ATOM 772 C C . VAL A 1 100 ? 4.857 -3.427 -0.640 1.00 91.88 100 VAL A C 1
ATOM 774 O O . VAL A 1 100 ? 4.095 -4.176 -1.255 1.00 91.88 100 VAL A O 1
ATOM 777 N N . SER A 1 101 ? 6.005 -3.833 -0.107 1.00 92.31 101 SER A N 1
ATOM 778 C CA . SER A 1 101 ? 6.392 -5.244 -0.054 1.00 92.31 101 SER A CA 1
ATOM 779 C C . SER A 1 101 ? 5.497 -6.023 0.920 1.00 92.31 101 SER A C 1
ATOM 781 O O . SER A 1 101 ? 4.704 -5.455 1.677 1.00 92.31 101 SER A O 1
ATOM 783 N N . GLU A 1 102 ? 5.636 -7.344 0.950 1.00 89.69 102 GLU A N 1
ATOM 784 C CA . GLU A 1 102 ? 4.928 -8.185 1.917 1.00 89.69 102 GLU A CA 1
ATOM 785 C C . GLU A 1 102 ? 5.236 -7.806 3.383 1.00 89.69 102 GLU A C 1
ATOM 787 O O . GLU A 1 102 ? 4.319 -7.687 4.200 1.00 89.69 102 GLU A O 1
ATOM 792 N N . SER A 1 103 ? 6.503 -7.544 3.724 1.00 90.25 103 SER A N 1
ATOM 793 C CA . SER A 1 103 ? 6.894 -7.129 5.081 1.00 90.25 103 SER A CA 1
ATOM 794 C C . SER A 1 103 ? 6.239 -5.806 5.485 1.00 90.25 103 SER A C 1
ATOM 796 O O . SER A 1 103 ? 5.670 -5.696 6.579 1.00 90.25 103 SER A O 1
ATOM 798 N N . GLY A 1 104 ? 6.229 -4.825 4.577 1.00 88.69 104 GLY A N 1
ATOM 799 C CA . GLY A 1 104 ? 5.566 -3.548 4.809 1.00 88.69 104 GLY A CA 1
ATOM 800 C C . GLY A 1 104 ? 4.049 -3.690 4.954 1.00 88.69 104 GLY A C 1
ATOM 801 O O . GLY A 1 104 ? 3.443 -3.039 5.806 1.00 88.69 104 GLY A O 1
ATOM 802 N N . PHE A 1 105 ? 3.422 -4.585 4.187 1.00 88.25 105 PHE A N 1
ATOM 803 C CA . PHE A 1 105 ? 1.994 -4.884 4.303 1.00 88.25 105 PHE A CA 1
ATOM 804 C C . PHE A 1 105 ? 1.629 -5.403 5.701 1.00 88.25 105 PHE A C 1
ATOM 806 O O . PHE A 1 105 ? 0.710 -4.869 6.331 1.00 88.25 105 PHE A O 1
ATOM 813 N N . TYR A 1 106 ? 2.381 -6.363 6.246 1.00 87.75 106 TYR A N 1
ATOM 814 C CA . TYR A 1 106 ? 2.127 -6.846 7.607 1.00 87.75 106 TYR A CA 1
ATOM 815 C C . TYR A 1 106 ? 2.365 -5.770 8.671 1.00 87.75 106 TYR A C 1
ATOM 817 O O . TYR A 1 106 ? 1.578 -5.661 9.616 1.00 87.75 106 TYR A O 1
ATOM 825 N N . LYS A 1 107 ? 3.397 -4.928 8.517 1.00 88.25 107 LYS A N 1
ATOM 826 C CA . LYS A 1 107 ? 3.617 -3.783 9.420 1.00 88.25 107 LYS A CA 1
ATOM 827 C C . LYS A 1 107 ? 2.418 -2.832 9.432 1.00 88.25 107 LYS A C 1
ATOM 829 O O . LYS A 1 107 ? 2.007 -2.386 10.507 1.00 88.25 107 LYS A O 1
ATOM 834 N N . LEU A 1 108 ? 1.840 -2.539 8.264 1.00 84.75 108 LEU A N 1
ATOM 835 C CA . LEU A 1 108 ? 0.643 -1.701 8.152 1.00 84.75 108 LEU A CA 1
ATOM 836 C C . LEU A 1 108 ? -0.543 -2.324 8.895 1.00 84.75 108 LEU A C 1
ATOM 838 O O . LEU A 1 108 ? -1.122 -1.664 9.758 1.00 84.75 108 LEU A O 1
ATOM 842 N N . ILE A 1 109 ? -0.833 -3.603 8.637 1.00 84.31 109 ILE A N 1
ATOM 843 C CA . ILE A 1 109 ? -1.893 -4.361 9.318 1.00 84.31 109 ILE A CA 1
ATOM 844 C C . ILE A 1 109 ? -1.739 -4.262 10.837 1.00 84.31 109 ILE A C 1
ATOM 846 O O . ILE A 1 109 ? -2.650 -3.800 11.525 1.00 84.31 109 ILE A O 1
ATOM 850 N N . VAL A 1 110 ? -0.575 -4.639 11.373 1.00 83.62 110 VAL A N 1
ATOM 851 C CA . VAL A 1 110 ? -0.337 -4.653 12.825 1.00 83.62 110 VAL A CA 1
ATOM 852 C C . VAL A 1 110 ? -0.547 -3.265 13.429 1.00 83.62 110 VAL A C 1
ATOM 854 O O . VAL A 1 110 ? -1.182 -3.128 14.475 1.00 83.62 110 VAL A O 1
ATOM 857 N N . ARG A 1 111 ? -0.062 -2.210 12.766 1.00 79.50 111 ARG A N 1
ATOM 858 C CA . ARG A 1 111 ? -0.200 -0.834 13.256 1.00 79.50 111 ARG A CA 1
ATOM 859 C C . ARG A 1 111 ? -1.657 -0.374 13.312 1.00 79.50 111 ARG A C 1
ATOM 861 O O . ARG A 1 111 ? -2.025 0.354 14.232 1.00 79.50 111 ARG A O 1
ATOM 868 N N . MET A 1 112 ? -2.463 -0.774 12.337 1.00 72.19 112 MET A N 1
ATOM 869 C CA . MET A 1 112 ? -3.866 -0.376 12.224 1.00 72.19 112 MET A CA 1
ATOM 870 C C . MET A 1 112 ? -4.740 -1.129 13.232 1.00 72.19 112 MET A C 1
ATOM 872 O O . MET A 1 112 ? -5.589 -0.516 13.875 1.00 72.19 112 MET A O 1
ATOM 876 N N . PHE A 1 113 ? -4.455 -2.411 13.481 1.00 68.88 113 PHE A N 1
ATOM 877 C CA . PHE A 1 113 ? -5.149 -3.199 14.506 1.00 68.88 113 PHE A CA 1
ATOM 878 C C . PHE A 1 113 ? -4.728 -2.868 15.947 1.00 68.88 113 PHE A C 1
ATOM 880 O O . PHE A 1 113 ? -5.535 -2.992 16.867 1.00 68.88 113 PHE A O 1
ATOM 887 N N . CYS A 1 114 ? -3.494 -2.416 16.184 1.00 60.78 114 CYS A N 1
ATOM 888 C CA . CYS A 1 114 ? -3.052 -2.032 17.531 1.00 60.78 114 CYS A CA 1
ATOM 889 C C . CYS A 1 114 ? -3.508 -0.624 17.959 1.00 60.78 114 CYS A C 1
ATOM 891 O O . CYS A 1 114 ? -3.389 -0.280 19.134 1.00 60.78 114 CYS A O 1
ATOM 893 N N . ALA A 1 115 ? -4.059 0.190 17.053 1.00 55.12 115 ALA A N 1
ATOM 894 C CA . ALA A 1 115 ? -4.529 1.542 17.365 1.00 55.12 115 ALA A CA 1
ATOM 895 C C . ALA A 1 115 ? -5.918 1.587 18.041 1.00 55.12 115 ALA A C 1
ATOM 897 O O . ALA A 1 115 ? -6.304 2.627 18.570 1.00 55.12 115 ALA A O 1
ATOM 898 N N . THR A 1 116 ? -6.666 0.480 18.069 1.00 50.97 116 THR A N 1
ATOM 899 C CA . THR A 1 116 ? -8.067 0.416 18.536 1.00 50.97 116 THR A CA 1
ATOM 900 C C . THR A 1 116 ? -8.253 0.090 20.023 1.00 50.97 116 THR A C 1
ATOM 902 O O . THR A 1 116 ? -9.368 -0.200 20.452 1.00 50.97 116 THR A O 1
ATOM 905 N N . LYS A 1 117 ? -7.211 0.177 20.861 1.00 49.41 117 LYS A N 1
ATOM 906 C CA . LYS A 1 117 ? -7.355 0.037 22.323 1.00 49.41 117 LYS A CA 1
ATOM 907 C C . LYS A 1 117 ? -6.813 1.239 23.091 1.00 49.41 117 LYS A C 1
ATOM 909 O O . LYS A 1 117 ? -5.813 1.141 23.791 1.00 49.41 117 LYS A O 1
ATOM 914 N N . SER A 1 118 ? -7.544 2.350 23.059 1.00 44.25 118 SER A N 1
ATOM 915 C CA . SER A 1 118 ? -7.566 3.287 24.190 1.00 44.25 118 SER A CA 1
ATOM 916 C C . SER A 1 118 ? -8.714 2.900 25.126 1.00 44.25 118 SER A C 1
ATOM 918 O O . SER A 1 118 ? -9.716 3.602 25.242 1.00 44.25 118 SER A O 1
ATOM 920 N N . GLY A 1 119 ? -8.582 1.725 25.747 1.00 51.12 119 GLY A N 1
ATOM 921 C CA . GLY A 1 119 ? -9.381 1.353 26.907 1.00 51.12 119 GLY A CA 1
ATOM 922 C C . GLY A 1 119 ? -8.842 2.123 28.103 1.00 51.12 119 GLY A C 1
ATOM 923 O O . GLY A 1 119 ? -7.799 1.774 28.646 1.00 51.12 119 GLY A O 1
ATOM 924 N N . HIS A 1 120 ? -9.522 3.212 28.448 1.00 51.34 120 HIS A N 1
ATOM 925 C CA . HIS A 1 120 ? -9.375 3.894 29.724 1.00 51.34 120 HIS A CA 1
ATOM 926 C C . HIS A 1 120 ? -9.738 2.889 30.825 1.00 51.34 120 HIS A C 1
ATOM 928 O O . HIS A 1 120 ? -10.912 2.602 31.044 1.00 51.34 120 HIS A O 1
ATOM 934 N N . PHE A 1 121 ? -8.729 2.289 31.453 1.00 52.00 121 PHE A N 1
ATOM 935 C CA . PHE A 1 121 ? -8.920 1.544 32.689 1.00 52.00 121 PHE A CA 1
ATOM 936 C C . PHE A 1 121 ? -8.998 2.577 33.816 1.00 52.00 121 PHE A C 1
ATOM 938 O O . PHE A 1 121 ? -7.982 3.172 34.177 1.00 52.00 121 PHE A O 1
ATOM 945 N N . SER A 1 122 ? -10.228 2.854 34.261 1.00 57.72 122 SER A N 1
ATOM 946 C CA . SER A 1 122 ? -10.512 3.532 35.532 1.00 57.72 122 SER A CA 1
ATOM 947 C C . SER A 1 122 ? -10.196 2.628 36.718 1.00 57.72 122 SER A C 1
ATOM 949 O O . SER A 1 122 ? -10.330 1.392 36.562 1.00 57.72 122 SER A O 1
#

pLDDT: mean 70.6, std 17.59, range [35.53, 92.31]

Foldseek 3Di:
DDDDDDDDPCPDDDDPPPPVPPPQPFDPVQWDWDDQPPAIWIWGQGPNFTKTFLVSLCVSLVNPDSPVLCVPDDPVFKDWDWDQDDPPPPPRDTDITIIGGPVSSVVSVVVSVVVPDPPPDD

InterPro domains:
  IPR003497 BRO N-terminal domain [PF02498] (40-111)
  IPR003497 BRO N-terminal domain [PS51750] (23-122)
  IPR003497 BRO N-terminal domain [SM01040] (40-111)

Secondary structure (DSSP, 8-state):
-------------PPP-----------GGGEEEEEETTEEEEEEEETTEEEEEHHHHHHHTT-S-HHHHHHTS-TTSEEEEEE---TT-TT-PPEEEEEE-HHHHHHHHHHHHHTT------

Sequence (122 aa):
MKLKNNSLNAAGFAHPKFSEEPILNINSDDISVIRFEDVQVRIVKINNEPWFIATDLCSALEQSNTAKAVKGLDDDEKMTVTLSYSQVASHGGVRKLIIVSESGFYKLIVRMFCATKSGHFS